Protein AF-A0A1E1V7F4-F1 (afdb_monomer)

Secondary structure (DSSP, 8-state):
-EEESS-BTTB---EEEEEEEEEPPPTTS--EEEEE-TT--EEEEEHHHHHHHHHHHHHHTT--

Structure (mmCIF, N/CA/C/O backbone):
data_AF-A0A1E1V7F4-F1
#
_entry.id   AF-A0A1E1V7F4-F1
#
loop_
_atom_site.group_PDB
_atom_site.id
_atom_site.type_symbol
_atom_site.label_atom_id
_atom_site.label_alt_id
_atom_site.label_comp_id
_atom_site.label_asym_id
_atom_site.label_entity_id
_atom_site.label_seq_id
_atom_site.pdbx_PDB_ins_code
_atom_site.Cartn_x
_atom_site.Cartn_y
_atom_site.Cartn_z
_atom_site.occupancy
_atom_site.B_iso_or_equiv
_atom_site.auth_seq_id
_atom_site.auth_comp_id
_atom_site.auth_asym_id
_atom_site.auth_atom_id
_atom_site.pdbx_PDB_model_num
ATOM 1 N N . MET A 1 1 ? -8.559 -0.075 -7.502 1.00 77.25 1 MET A N 1
ATOM 2 C CA . MET A 1 1 ? -7.346 -0.915 -7.641 1.00 77.25 1 MET A CA 1
ATOM 3 C C . MET A 1 1 ? -6.192 0.033 -7.929 1.00 77.25 1 MET A C 1
ATOM 5 O O . MET A 1 1 ? -6.432 1.008 -8.627 1.00 77.25 1 MET A O 1
ATOM 9 N N . ILE A 1 2 ? -5.008 -0.186 -7.362 1.00 82.38 2 ILE A N 1
ATOM 10 C CA . ILE A 1 2 ? -3.816 0.642 -7.603 1.00 82.38 2 ILE A CA 1
ATOM 11 C C . ILE A 1 2 ? -2.752 -0.192 -8.312 1.00 82.38 2 ILE A C 1
ATOM 13 O O . ILE A 1 2 ? -2.739 -1.414 -8.167 1.00 82.38 2 ILE A O 1
ATOM 17 N N . SER A 1 3 ? -1.867 0.454 -9.062 1.00 82.12 3 SER A N 1
ATOM 18 C CA . SER A 1 3 ? -0.712 -0.207 -9.670 1.00 82.12 3 SER A CA 1
ATOM 19 C C . SER A 1 3 ? 0.545 0.303 -8.985 1.00 82.12 3 SER A C 1
ATOM 21 O O . SER A 1 3 ? 0.718 1.512 -8.860 1.00 82.12 3 SER A O 1
ATOM 23 N N . LEU A 1 4 ? 1.379 -0.618 -8.515 1.00 81.06 4 LEU A N 1
ATOM 24 C CA . LEU A 1 4 ? 2.680 -0.312 -7.935 1.00 81.06 4 LEU A CA 1
ATOM 25 C C . LEU A 1 4 ? 3.754 -0.796 -8.904 1.00 81.06 4 LEU A C 1
ATOM 27 O O . LEU A 1 4 ? 3.675 -1.911 -9.415 1.00 81.06 4 LEU A O 1
ATOM 31 N N . SER A 1 5 ? 4.733 0.052 -9.160 1.00 74.69 5 SER A N 1
ATOM 32 C CA . SER A 1 5 ? 5.851 -0.148 -10.091 1.00 74.69 5 SER A CA 1
ATOM 33 C C . SER A 1 5 ? 7.123 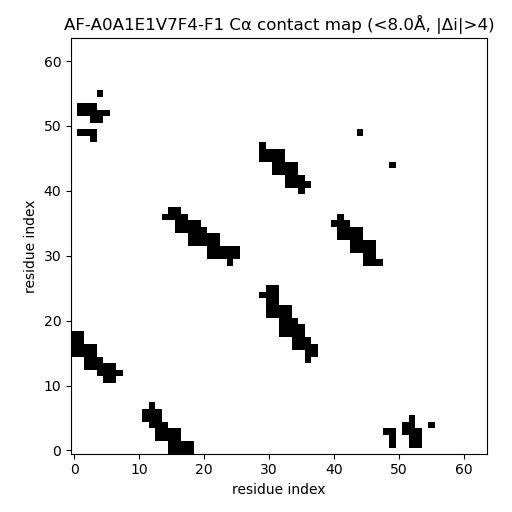-0.646 -9.396 1.00 74.69 5 SER A C 1
ATOM 35 O O . SER A 1 5 ? 8.066 -1.066 -10.058 1.00 74.69 5 SER A O 1
ATOM 37 N N . PHE A 1 6 ? 7.131 -0.674 -8.063 1.00 72.88 6 PHE A N 1
ATOM 38 C CA . PHE A 1 6 ? 8.203 -1.231 -7.243 1.00 72.88 6 PHE A CA 1
ATOM 39 C C . PHE A 1 6 ? 7.758 -2.538 -6.572 1.00 72.88 6 PHE A C 1
ATOM 41 O O . PHE A 1 6 ? 6.569 -2.782 -6.345 1.00 72.88 6 PHE A O 1
ATOM 48 N N . GLY A 1 7 ? 8.737 -3.387 -6.262 1.00 72.75 7 GLY A N 1
ATOM 49 C CA . GLY A 1 7 ? 8.536 -4.626 -5.517 1.00 72.75 7 GLY A CA 1
ATOM 50 C C . GLY A 1 7 ? 8.566 -4.424 -4.002 1.00 72.75 7 GLY A C 1
ATOM 51 O O . GLY A 1 7 ? 9.005 -3.399 -3.487 1.00 72.75 7 GLY A O 1
ATOM 52 N N . PHE A 1 8 ? 8.130 -5.447 -3.281 1.00 77.44 8 PHE A N 1
ATOM 53 C CA . PHE A 1 8 ? 8.252 -5.561 -1.832 1.00 77.44 8 PHE A CA 1
ATOM 54 C C . PHE A 1 8 ? 9.493 -6.380 -1.471 1.00 77.44 8 PHE A C 1
ATOM 56 O O . PHE A 1 8 ? 9.995 -7.148 -2.292 1.00 77.44 8 PHE A O 1
ATOM 63 N N . ARG A 1 9 ? 9.976 -6.261 -0.227 1.00 71.88 9 ARG A N 1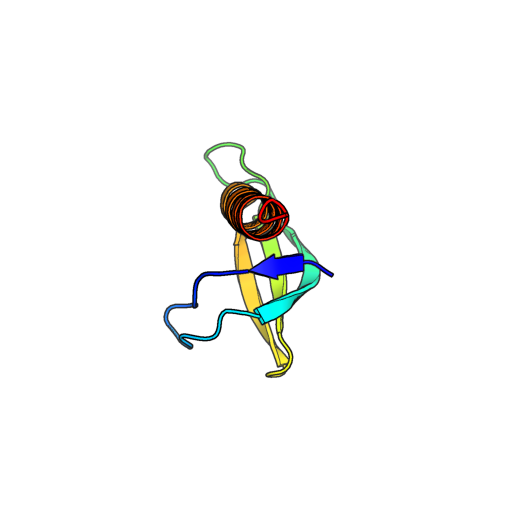
ATOM 64 C CA . ARG A 1 9 ? 11.167 -6.998 0.237 1.00 71.88 9 ARG A CA 1
ATOM 65 C C . ARG A 1 9 ? 11.028 -8.515 0.077 1.00 71.88 9 ARG A C 1
ATOM 67 O O . ARG A 1 9 ? 12.004 -9.205 -0.181 1.00 71.88 9 ARG A O 1
ATOM 74 N N . ASP A 1 10 ? 9.804 -9.002 0.192 1.00 67.81 10 ASP A N 1
ATOM 75 C CA . ASP A 1 10 ? 9.422 -10.406 0.063 1.00 67.81 10 ASP A CA 1
ATOM 76 C C . ASP A 1 10 ? 9.023 -10.796 -1.374 1.00 67.81 10 ASP A C 1
ATOM 78 O O . ASP A 1 10 ? 8.831 -11.980 -1.648 1.00 67.81 10 ASP A O 1
ATOM 82 N N . ARG A 1 11 ? 8.904 -9.838 -2.314 1.00 63.16 11 ARG A N 1
ATOM 83 C CA . ARG A 1 11 ? 8.607 -10.122 -3.728 1.00 63.16 11 ARG A CA 1
ATOM 84 C C . ARG A 1 11 ? 8.883 -8.941 -4.667 1.00 63.16 11 ARG A C 1
ATOM 86 O O .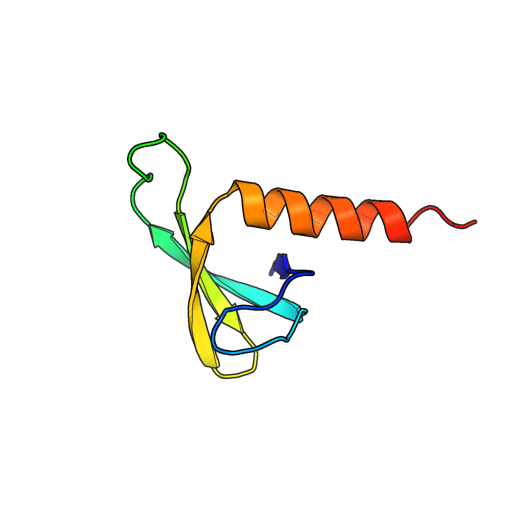 ARG A 1 11 ? 8.235 -7.904 -4.564 1.00 63.16 11 ARG A O 1
ATOM 93 N N . SER A 1 12 ? 9.682 -9.157 -5.712 1.00 59.25 12 SER A N 1
ATOM 94 C CA . SER A 1 12 ? 10.021 -8.155 -6.744 1.00 59.25 12 SER A CA 1
ATOM 95 C C . SER A 1 12 ? 8.878 -7.728 -7.685 1.00 59.25 12 SER A C 1
ATOM 97 O O . SER A 1 12 ? 9.125 -7.014 -8.653 1.00 59.25 12 SER A O 1
ATOM 99 N N . SER A 1 13 ? 7.633 -8.169 -7.478 1.00 58.56 13 SER A N 1
ATOM 100 C CA . SER A 1 13 ? 6.562 -7.922 -8.451 1.00 58.56 13 SER A CA 1
ATOM 101 C C . SER A 1 13 ? 5.924 -6.544 -8.283 1.00 58.56 13 SER A C 1
ATOM 103 O O . SER A 1 13 ? 5.017 -6.359 -7.468 1.00 58.56 13 SER A O 1
ATOM 105 N N . ALA A 1 14 ? 6.313 -5.626 -9.166 1.00 75.19 14 ALA A N 1
ATOM 106 C CA . ALA A 1 14 ? 5.405 -4.606 -9.678 1.00 75.19 14 ALA A CA 1
ATOM 107 C C . ALA A 1 14 ? 4.082 -5.259 -10.133 1.00 75.19 14 ALA A C 1
ATOM 109 O O . ALA A 1 14 ? 4.070 -6.394 -10.621 1.00 75.19 14 ALA A O 1
ATOM 110 N N . GLY A 1 15 ? 2.952 -4.578 -9.958 1.00 81.50 15 GLY A N 1
ATOM 111 C CA . GLY A 1 15 ? 1.658 -5.141 -10.327 1.00 81.50 15 GLY A CA 1
ATOM 112 C C . GLY A 1 15 ? 0.449 -4.396 -9.782 1.00 81.50 15 GLY A C 1
ATOM 113 O O . GLY A 1 15 ? 0.545 -3.305 -9.2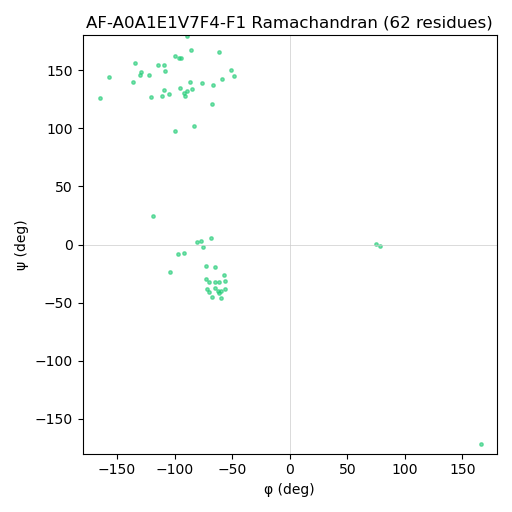21 1.00 81.50 15 GLY A O 1
ATOM 114 N N . ASN A 1 16 ? -0.720 -5.007 -9.974 1.00 86.31 16 ASN A N 1
ATOM 115 C CA . ASN A 1 16 ? -1.989 -4.475 -9.493 1.00 86.31 16 ASN A CA 1
ATOM 116 C C . ASN A 1 16 ? -2.292 -4.976 -8.083 1.00 86.31 16 ASN A C 1
ATOM 118 O O . ASN A 1 16 ? -2.262 -6.176 -7.807 1.00 86.31 16 ASN A O 1
ATOM 122 N N . TYR A 1 17 ? -2.668 -4.042 -7.220 1.00 89.62 17 TYR A N 1
ATOM 123 C CA . TYR A 1 17 ? -2.994 -4.283 -5.827 1.00 89.62 17 TYR A CA 1
ATOM 124 C C . TYR A 1 17 ? -4.350 -3.666 -5.478 1.00 89.62 17 TYR A C 1
ATOM 126 O O . TYR A 1 17 ? -4.770 -2.634 -6.013 1.00 89.62 17 TYR A O 1
ATOM 134 N N . ARG A 1 18 ? 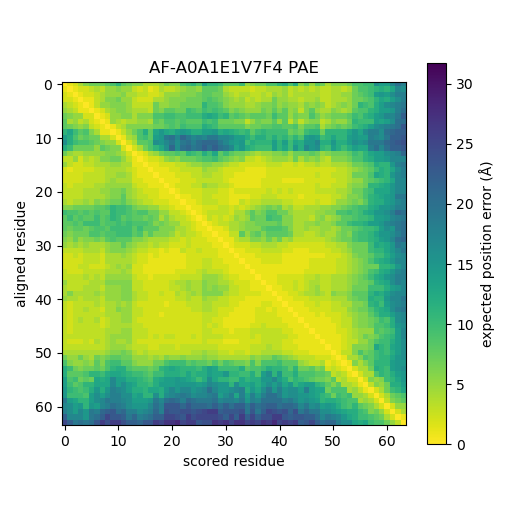-5.068 -4.293 -4.550 1.00 91.75 18 ARG A N 1
ATOM 135 C CA . ARG A 1 18 ? -6.311 -3.758 -3.987 1.00 91.75 18 ARG A CA 1
ATOM 136 C C . ARG A 1 18 ? -6.045 -3.235 -2.584 1.00 91.75 18 ARG A C 1
ATOM 138 O O . ARG A 1 18 ? -5.504 -3.966 -1.766 1.00 91.75 18 ARG A O 1
ATOM 145 N N . ILE A 1 19 ? -6.467 -2.006 -2.288 1.00 92.69 19 ILE A N 1
ATOM 146 C CA . ILE A 1 19 ? -6.501 -1.506 -0.908 1.00 92.69 19 ILE A CA 1
ATOM 147 C C . ILE A 1 19 ? -7.570 -2.301 -0.156 1.00 92.69 19 ILE A C 1
ATOM 149 O O . ILE A 1 19 ? -8.730 -2.324 -0.571 1.00 92.69 19 ILE A O 1
ATOM 153 N N . VAL A 1 20 ? -7.163 -2.978 0.914 1.00 95.94 20 VAL A N 1
ATOM 154 C CA . VAL A 1 20 ? -8.047 -3.784 1.769 1.00 95.94 20 VAL A CA 1
ATOM 155 C C . VAL A 1 20 ? -8.359 -3.092 3.091 1.00 95.94 20 VAL A C 1
ATOM 157 O O . VAL A 1 20 ? -9.388 -3.380 3.694 1.00 95.94 20 VAL A O 1
ATOM 160 N N . ARG A 1 21 ? -7.500 -2.168 3.543 1.00 95.31 21 ARG A N 1
ATOM 161 C CA . ARG A 1 21 ? -7.716 -1.393 4.771 1.00 95.31 21 ARG A CA 1
ATOM 162 C C . ARG A 1 21 ? -6.928 -0.084 4.744 1.00 95.31 21 ARG A C 1
ATOM 164 O O . ARG A 1 21 ? -5.802 -0.058 4.251 1.00 95.31 21 ARG A O 1
ATOM 171 N N . VAL A 1 22 ? -7.502 0.973 5.312 1.00 93.94 22 VAL A N 1
ATOM 172 C CA . VAL A 1 22 ? -6.785 2.211 5.659 1.00 93.94 22 VAL A CA 1
ATOM 173 C C . VAL A 1 22 ? -6.293 2.081 7.100 1.00 93.94 22 VAL A C 1
ATOM 175 O O . VAL A 1 22 ? -7.057 1.676 7.975 1.00 93.94 22 VAL A O 1
ATOM 178 N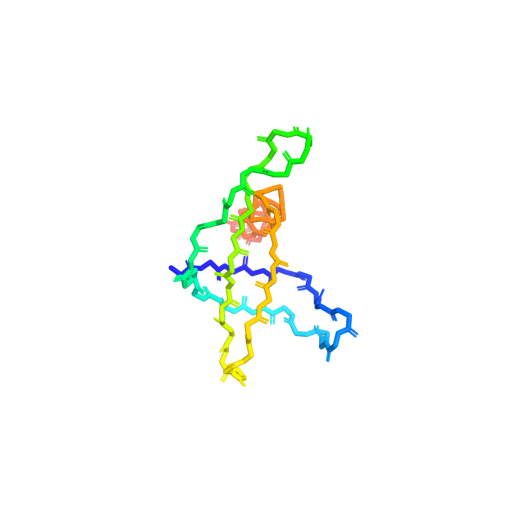 N . LEU A 1 23 ? -5.017 2.361 7.335 1.00 91.75 23 LEU A N 1
ATOM 179 C CA . LEU A 1 23 ? -4.383 2.309 8.650 1.00 91.75 23 LEU A CA 1
ATOM 180 C C . LEU A 1 23 ? -4.290 3.723 9.252 1.00 91.75 23 LEU A C 1
ATOM 182 O O . LEU A 1 23 ? -4.401 4.706 8.510 1.00 91.75 23 LEU A O 1
ATOM 186 N N . PRO A 1 24 ? -4.079 3.845 10.578 1.00 90.44 24 PRO A N 1
ATOM 187 C CA . PRO A 1 24 ? -3.728 5.121 11.192 1.00 90.44 24 PRO A CA 1
ATOM 188 C C . PRO A 1 24 ? -2.555 5.781 10.465 1.00 90.44 24 PRO A C 1
ATOM 190 O O . PRO A 1 24 ? -1.696 5.095 9.900 1.00 90.44 24 PRO A O 1
ATOM 193 N N . ALA A 1 25 ? -2.523 7.112 10.472 1.00 88.81 25 ALA A N 1
ATOM 194 C CA . ALA A 1 25 ? -1.391 7.829 9.908 1.00 88.81 25 ALA A CA 1
ATOM 195 C C . ALA A 1 25 ? -0.093 7.414 10.622 1.00 88.81 25 ALA A C 1
ATOM 197 O O . ALA A 1 25 ? -0.091 7.166 11.828 1.00 88.81 25 ALA A O 1
ATOM 198 N N . ALA A 1 26 ? 0.996 7.301 9.864 1.00 83.75 26 ALA A N 1
ATOM 199 C CA . ALA A 1 26 ? 2.334 7.170 10.425 1.00 83.75 26 ALA A CA 1
ATOM 200 C C . ALA A 1 26 ? 2.689 8.416 11.252 1.00 83.75 26 ALA A C 1
ATOM 202 O O . ALA A 1 26 ? 2.046 9.461 11.134 1.00 83.75 26 ALA A O 1
ATOM 203 N N . GLU A 1 27 ? 3.742 8.325 12.064 1.00 87.50 27 GLU A N 1
ATOM 204 C CA . GLU A 1 27 ? 4.213 9.442 12.898 1.00 87.50 27 GLU A CA 1
ATOM 205 C C . GLU A 1 27 ? 4.560 10.695 12.075 1.00 87.50 27 GLU A C 1
ATOM 207 O O . GLU A 1 27 ? 4.435 11.817 12.553 1.00 87.50 27 GLU A O 1
ATOM 212 N N . ASN A 1 28 ? 4.918 10.513 10.800 1.00 84.62 28 ASN A N 1
ATOM 213 C CA . ASN A 1 28 ? 5.163 11.583 9.830 1.00 84.62 28 ASN A CA 1
ATOM 214 C C . ASN A 1 28 ? 3.873 12.236 9.270 1.00 84.62 28 ASN A C 1
ATOM 216 O O . ASN A 1 28 ? 3.948 13.063 8.362 1.00 84.62 28 ASN A O 1
ATOM 220 N N . GLY A 1 29 ? 2.690 11.836 9.750 1.00 88.62 29 GLY A N 1
ATOM 221 C CA . GLY A 1 29 ? 1.382 12.307 9.289 1.00 88.62 29 GLY A CA 1
ATOM 222 C C . GLY A 1 29 ? 0.884 11.676 7.981 1.00 88.62 29 GLY A C 1
ATOM 223 O O . GLY A 1 29 ? -0.223 11.989 7.537 1.00 88.62 29 GLY A O 1
ATOM 224 N N . GLN A 1 30 ? 1.651 10.781 7.350 1.00 89.06 30 GLN A N 1
ATOM 225 C CA . GLN A 1 30 ? 1.249 10.128 6.105 1.00 89.06 30 GLN A CA 1
ATOM 226 C C . GLN A 1 30 ? 0.221 9.031 6.359 1.00 89.06 30 GLN A C 1
ATOM 228 O O . GLN A 1 30 ? 0.352 8.223 7.278 1.00 89.06 30 GLN A O 1
ATOM 233 N N . ARG A 1 31 ? -0.793 8.945 5.494 1.00 91.38 31 ARG A N 1
ATOM 234 C CA . ARG A 1 31 ? -1.738 7.825 5.524 1.00 91.38 31 ARG A CA 1
ATOM 235 C C . ARG A 1 31 ? -1.035 6.533 5.136 1.00 91.38 31 ARG A C 1
ATOM 237 O O . ARG A 1 31 ? -0.286 6.487 4.159 1.00 91.38 31 ARG A O 1
ATOM 244 N N . GLN A 1 32 ? -1.354 5.482 5.876 1.00 94.25 32 GLN A N 1
ATOM 245 C CA . GLN A 1 32 ? -0.896 4.131 5.607 1.00 94.25 32 GLN A CA 1
ATOM 246 C C . GLN A 1 32 ? -2.050 3.271 5.091 1.00 94.25 32 GLN A C 1
ATOM 248 O O . GLN A 1 32 ? -3.215 3.454 5.455 1.00 94.25 32 GLN A O 1
ATOM 253 N N . TYR A 1 33 ? -1.726 2.297 4.251 1.00 93.81 33 TYR A N 1
ATOM 254 C CA . TYR A 1 33 ? -2.694 1.426 3.603 1.00 93.81 33 TYR A CA 1
ATOM 255 C C . TYR A 1 33 ? -2.213 -0.016 3.662 1.00 93.81 33 TYR A C 1
ATOM 257 O O . TYR A 1 33 ? -1.044 -0.306 3.423 1.00 93.81 33 TYR A O 1
ATOM 265 N N . ARG A 1 34 ? -3.134 -0.945 3.916 1.00 94.31 34 ARG A N 1
ATOM 266 C CA . ARG A 1 34 ? -2.921 -2.362 3.626 1.00 94.31 34 ARG A CA 1
ATOM 267 C C . ARG A 1 34 ? -3.419 -2.664 2.226 1.00 94.31 34 ARG A C 1
ATOM 269 O O . ARG A 1 34 ? -4.573 -2.374 1.896 1.00 94.31 34 ARG A O 1
ATOM 276 N N . VAL A 1 35 ? -2.562 -3.281 1.423 1.00 92.44 35 VAL A N 1
ATOM 277 C CA . VAL A 1 35 ? -2.858 -3.682 0.050 1.00 92.44 35 VAL A CA 1
ATOM 278 C C . VAL A 1 35 ? -2.673 -5.177 -0.146 1.00 92.44 35 VAL A C 1
ATOM 280 O O . VAL A 1 35 ? -1.785 -5.772 0.453 1.00 92.44 35 VAL A O 1
ATOM 283 N N . ARG A 1 36 ? -3.500 -5.781 -1.000 1.00 92.31 36 ARG A N 1
ATOM 284 C CA . ARG A 1 36 ? -3.449 -7.204 -1.344 1.00 92.31 36 ARG A CA 1
ATOM 285 C C . ARG A 1 36 ? -3.216 -7.386 -2.839 1.00 92.31 36 ARG A C 1
ATOM 287 O O . ARG A 1 36 ? -3.935 -6.790 -3.646 1.00 92.31 36 ARG A O 1
ATOM 294 N N . GLY A 1 37 ? -2.193 -8.164 -3.183 1.00 88.44 37 GLY A N 1
ATOM 295 C CA . GLY A 1 37 ? -1.843 -8.514 -4.562 1.00 88.44 37 GLY A CA 1
ATOM 296 C C . GLY A 1 37 ? -2.551 -9.784 -5.035 1.00 88.44 37 GLY A C 1
ATOM 297 O O . GLY A 1 37 ? -3.281 -10.422 -4.276 1.00 88.44 37 GLY A O 1
ATOM 298 N N . SER A 1 38 ? -2.310 -10.179 -6.287 1.00 88.12 38 SER A N 1
ATOM 299 C CA . SER A 1 38 ? -2.821 -11.442 -6.847 1.00 88.12 38 SER A CA 1
ATOM 300 C C . SER A 1 38 ? -2.253 -12.689 -6.165 1.00 88.12 38 SER A C 1
ATOM 302 O O . SER A 1 38 ? -2.862 -13.748 -6.229 1.00 88.12 38 SER A O 1
ATOM 304 N N . ASP A 1 39 ? -1.122 -12.553 -5.471 1.00 85.06 39 ASP A N 1
ATOM 305 C CA . ASP A 1 39 ? -0.548 -13.605 -4.627 1.00 85.06 39 ASP A CA 1
ATOM 306 C C . ASP A 1 39 ? -1.287 -13.797 -3.298 1.00 85.06 39 ASP A C 1
ATOM 308 O O . ASP A 1 39 ? -0.916 -14.649 -2.500 1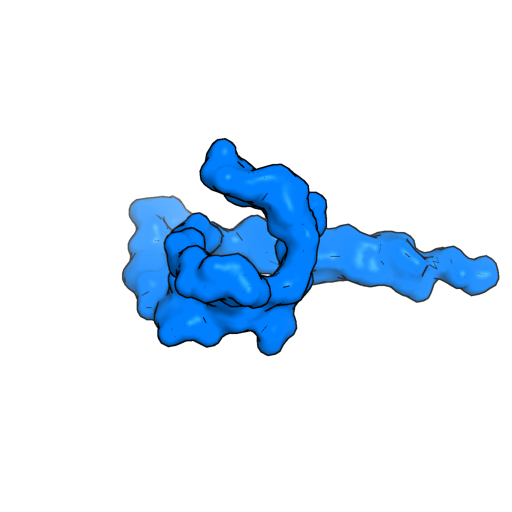.00 85.06 39 ASP A O 1
ATOM 312 N N . GLY A 1 40 ? -2.317 -12.994 -3.029 1.00 88.31 40 GLY A N 1
ATOM 313 C CA . GLY A 1 40 ? -3.108 -13.104 -1.815 1.00 88.31 40 GLY A CA 1
ATOM 314 C C . GLY A 1 40 ? -2.412 -12.578 -0.559 1.00 88.31 40 GLY A C 1
ATOM 315 O O . GLY A 1 40 ? -3.055 -12.584 0.493 1.00 88.31 40 GLY A O 1
ATOM 316 N N . HIS A 1 41 ? -1.182 -12.065 -0.648 1.00 88.06 41 HIS A N 1
ATOM 317 C CA . HIS A 1 41 ? -0.456 -11.505 0.491 1.00 88.06 41 HIS A CA 1
ATOM 318 C C . HIS A 1 41 ? -0.791 -10.029 0.710 1.00 88.06 41 HIS A C 1
ATOM 320 O O . HIS A 1 41 ? -0.899 -9.238 -0.235 1.00 88.06 41 HIS A O 1
ATOM 326 N N . GLU A 1 42 ? -0.924 -9.658 1.982 1.00 91.50 42 GLU A N 1
ATOM 327 C CA . GLU A 1 42 ? -1.171 -8.288 2.413 1.00 91.50 42 GLU A CA 1
ATOM 328 C C . GLU A 1 42 ? 0.125 -7.570 2.791 1.00 91.50 42 GLU A C 1
ATOM 330 O O . GLU A 1 42 ? 0.938 -8.111 3.538 1.00 91.50 42 GLU A O 1
ATOM 335 N N . ARG A 1 43 ? 0.285 -6.327 2.333 1.00 90.00 43 ARG A N 1
ATOM 336 C CA . ARG A 1 43 ? 1.442 -5.470 2.626 1.00 90.00 43 ARG A CA 1
ATOM 337 C C . ARG A 1 43 ? 1.001 -4.099 3.100 1.00 90.00 43 ARG A C 1
ATOM 339 O O . ARG A 1 43 ? -0.019 -3.592 2.637 1.00 90.00 43 ARG A O 1
ATOM 346 N N . ALA A 1 44 ? 1.768 -3.512 4.012 1.00 91.12 44 ALA A N 1
ATOM 347 C CA . 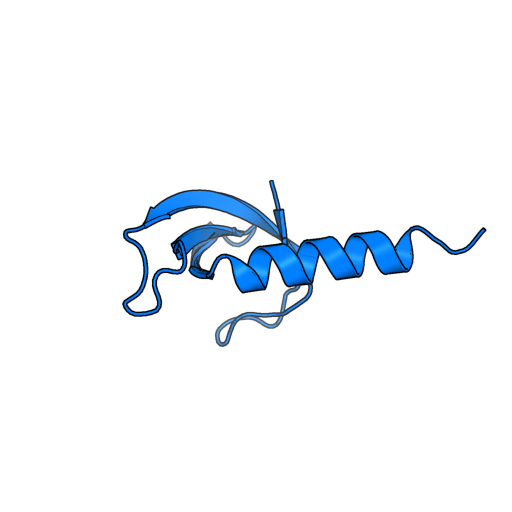ALA A 1 44 ? 1.611 -2.115 4.393 1.00 91.12 44 ALA A CA 1
ATOM 348 C C . ALA A 1 44 ? 2.384 -1.226 3.407 1.00 91.12 44 ALA A C 1
ATOM 350 O O . ALA A 1 44 ? 3.524 -1.538 3.068 1.00 91.12 44 ALA A O 1
ATOM 351 N N . ILE A 1 45 ? 1.750 -0.151 2.946 1.00 90.12 45 ILE A N 1
ATOM 352 C CA . ILE A 1 45 ? 2.368 0.901 2.135 1.00 90.12 45 ILE A CA 1
ATOM 353 C C . ILE A 1 45 ? 1.958 2.276 2.653 1.00 90.12 45 ILE A C 1
ATOM 355 O O . ILE A 1 45 ? 0.886 2.434 3.242 1.00 90.12 45 ILE A O 1
ATOM 359 N N . GLU A 1 46 ? 2.772 3.280 2.368 1.00 91.12 46 GLU A N 1
ATOM 360 C CA . GLU A 1 46 ? 2.466 4.685 2.628 1.00 91.12 46 GLU A CA 1
ATOM 361 C C . GLU A 1 46 ? 1.865 5.376 1.395 1.00 91.12 46 GLU A C 1
ATOM 363 O O . GLU A 1 46 ? 2.012 4.933 0.252 1.00 91.12 46 GLU A O 1
ATOM 368 N N . GLU A 1 47 ? 1.184 6.500 1.613 1.00 89.69 47 GLU A N 1
ATOM 369 C CA . GLU A 1 47 ? 0.552 7.273 0.541 1.00 89.69 47 GLU A CA 1
ATOM 370 C C . GLU A 1 47 ? 1.526 7.700 -0.567 1.00 89.69 47 GLU A C 1
ATOM 372 O O . GLU A 1 47 ? 1.171 7.660 -1.748 1.00 89.69 47 GLU A O 1
ATOM 377 N N . HIS A 1 48 ? 2.759 8.080 -0.216 1.00 88.50 48 HIS A N 1
ATOM 378 C CA . HIS A 1 48 ? 3.751 8.514 -1.202 1.00 88.50 48 HIS A CA 1
ATOM 379 C C . HIS A 1 48 ? 4.092 7.402 -2.206 1.00 88.50 48 HIS A C 1
ATOM 381 O O . HIS A 1 48 ? 4.312 7.677 -3.385 1.00 88.50 48 HIS A O 1
ATOM 387 N N . GLN A 1 49 ? 4.051 6.141 -1.773 1.00 86.88 49 GLN A N 1
ATOM 388 C CA . GLN A 1 49 ? 4.310 4.988 -2.627 1.00 86.88 49 GLN A CA 1
ATOM 389 C C . GLN A 1 49 ? 3.186 4.771 -3.653 1.00 86.88 49 GLN A C 1
ATOM 391 O O . GLN A 1 49 ? 3.437 4.364 -4.786 1.00 86.88 49 GLN A O 1
ATOM 396 N N . ILE A 1 50 ? 1.941 5.105 -3.296 1.00 85.75 50 ILE A N 1
ATOM 397 C CA . ILE A 1 50 ? 0.812 5.106 -4.238 1.00 85.75 50 ILE A CA 1
ATOM 398 C C . ILE A 1 50 ? 1.006 6.209 -5.282 1.00 85.75 50 ILE A C 1
ATOM 400 O O . ILE A 1 50 ? 0.829 5.971 -6.477 1.00 85.75 50 ILE A O 1
ATOM 404 N N . ARG A 1 51 ? 1.391 7.413 -4.840 1.00 84.62 51 ARG A N 1
ATOM 405 C CA . ARG A 1 51 ? 1.626 8.563 -5.728 1.00 84.62 51 ARG A CA 1
ATOM 406 C C . ARG A 1 51 ? 2.760 8.292 -6.721 1.00 84.62 51 ARG A C 1
ATOM 408 O O . ARG A 1 51 ? 2.610 8.622 -7.894 1.00 84.62 51 ARG A O 1
ATOM 415 N N . ALA A 1 52 ? 3.838 7.642 -6.279 1.00 78.19 52 ALA A N 1
ATOM 416 C CA . ALA A 1 52 ? 4.937 7.218 -7.146 1.00 78.19 52 ALA A CA 1
ATOM 417 C C . ALA A 1 52 ? 4.461 6.254 -8.251 1.00 78.19 52 ALA A C 1
ATOM 419 O O . ALA A 1 52 ? 4.732 6.486 -9.428 1.00 78.19 52 ALA A O 1
ATOM 420 N N . GLY A 1 53 ? 3.652 5.246 -7.900 1.00 70.31 53 GLY A N 1
ATOM 421 C CA . GLY A 1 53 ? 3.102 4.302 -8.883 1.00 70.31 53 GLY A CA 1
ATOM 422 C C . GLY A 1 53 ? 2.136 4.931 -9.897 1.00 70.31 53 GLY A C 1
ATOM 423 O O . GLY A 1 53 ? 2.090 4.522 -11.058 1.00 70.31 53 GLY A O 1
ATOM 424 N N . VAL A 1 54 ? 1.378 5.958 -9.496 1.00 61.94 54 VAL A N 1
ATOM 425 C CA . VAL A 1 54 ? 0.524 6.730 -10.420 1.00 61.94 54 VAL A CA 1
ATOM 426 C C . VAL A 1 54 ? 1.366 7.581 -11.374 1.00 61.94 54 VAL A C 1
ATOM 428 O O . VAL A 1 54 ? 1.057 7.645 -12.563 1.00 61.94 54 VAL A O 1
ATOM 431 N N . ALA A 1 55 ? 2.439 8.206 -10.880 1.00 59.66 55 ALA A N 1
ATOM 432 C CA . ALA A 1 55 ? 3.324 9.026 -11.703 1.00 59.66 55 ALA A CA 1
ATOM 433 C C . ALA A 1 55 ? 3.989 8.213 -12.828 1.00 59.66 55 ALA A C 1
ATOM 435 O O . ALA A 1 55 ? 4.019 8.667 -13.971 1.00 59.66 55 ALA A O 1
ATOM 436 N N . GLU A 1 56 ? 4.438 6.987 -12.547 1.00 58.12 56 GLU A N 1
ATOM 437 C CA . GLU A 1 56 ? 5.027 6.107 -13.568 1.00 58.12 56 GLU A CA 1
ATOM 438 C C . GLU A 1 56 ? 4.021 5.693 -14.649 1.00 58.12 56 GLU A C 1
ATOM 440 O O . GLU A 1 56 ? 4.355 5.681 -15.836 1.00 58.12 56 GLU A O 1
ATOM 445 N N . LYS A 1 57 ? 2.758 5.447 -14.276 1.00 55.66 57 LYS A N 1
ATOM 446 C CA . LYS A 1 57 ? 1.679 5.211 -15.250 1.00 55.66 57 LYS A CA 1
ATOM 447 C C . LYS A 1 57 ? 1.475 6.394 -16.195 1.00 55.66 57 LYS A C 1
ATOM 449 O O . LYS A 1 57 ? 1.256 6.192 -17.387 1.00 55.66 57 LYS A O 1
ATOM 454 N N . ASN A 1 58 ? 1.561 7.614 -15.674 1.00 57.28 58 ASN A N 1
ATOM 455 C CA . ASN A 1 58 ? 1.380 8.825 -16.471 1.00 57.28 58 ASN A CA 1
ATOM 456 C C . ASN A 1 58 ? 2.579 9.090 -17.395 1.00 57.28 58 ASN A C 1
ATOM 458 O O . ASN A 1 58 ? 2.395 9.637 -18.478 1.00 57.28 58 ASN A O 1
ATOM 462 N N . HIS A 1 59 ? 3.788 8.669 -17.005 1.00 53.84 59 HIS A N 1
ATOM 463 C CA . HIS A 1 59 ? 4.989 8.843 -17.824 1.00 53.84 59 HIS A CA 1
ATOM 464 C C . HIS A 1 59 ? 4.996 7.917 -19.055 1.00 53.84 59 HIS A C 1
ATOM 466 O O . HIS A 1 59 ? 5.343 8.357 -20.147 1.00 53.84 59 HIS A O 1
ATOM 472 N N . PHE A 1 60 ? 4.523 6.669 -18.919 1.00 55.72 60 PHE A N 1
ATOM 473 C CA . PHE A 1 60 ? 4.364 5.742 -20.054 1.00 55.72 60 PHE A CA 1
ATOM 474 C C . PHE A 1 60 ? 3.197 6.095 -20.994 1.00 55.72 60 PHE A C 1
ATOM 476 O O . PHE A 1 60 ? 3.167 5.633 -22.131 1.00 55.72 60 PHE A O 1
ATOM 483 N N . GLY A 1 61 ? 2.240 6.914 -20.549 1.00 53.22 61 GLY A N 1
ATOM 484 C CA . GLY A 1 61 ? 1.066 7.306 -21.336 1.00 53.22 61 GLY A CA 1
ATOM 485 C C . GLY A 1 61 ? 1.299 8.430 -22.351 1.00 53.22 61 GLY A C 1
ATOM 486 O O . GLY A 1 61 ? 0.340 8.850 -22.993 1.00 53.22 61 GLY A O 1
ATOM 487 N N . ASN A 1 62 ? 2.528 8.943 -22.489 1.00 45.72 62 ASN A N 1
ATOM 488 C CA . ASN A 1 62 ? 2.804 10.159 -23.262 1.00 45.72 62 ASN A CA 1
ATOM 489 C C . ASN A 1 62 ? 3.757 9.961 -24.456 1.00 45.72 62 ASN A C 1
ATOM 491 O O . ASN A 1 62 ? 4.389 10.921 -24.894 1.00 45.72 62 ASN A O 1
ATOM 495 N N . LEU A 1 63 ? 3.847 8.742 -24.996 1.00 49.38 63 LEU A N 1
ATOM 496 C CA . LEU A 1 63 ? 4.504 8.48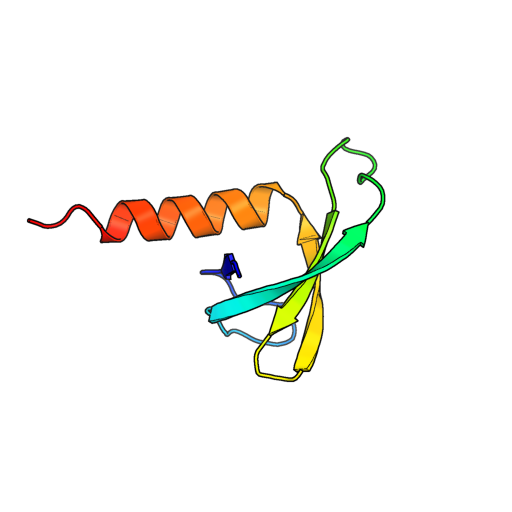9 -26.280 1.00 49.38 63 LEU A CA 1
ATOM 497 C C . LEU A 1 63 ? 3.427 8.368 -27.369 1.00 49.38 63 LEU A C 1
ATOM 499 O O . LEU A 1 63 ? 2.773 7.334 -27.496 1.00 49.38 63 LEU A O 1
ATOM 503 N N . LYS A 1 64 ? 3.207 9.466 -28.091 1.00 48.53 64 LYS A N 1
ATOM 504 C CA . LYS A 1 64 ? 2.397 9.547 -29.311 1.00 48.53 64 LYS A CA 1
ATOM 505 C C . LYS A 1 64 ? 3.297 9.920 -30.476 1.00 48.53 64 LYS A C 1
ATOM 507 O O . LYS A 1 64 ? 4.230 10.719 -30.228 1.00 48.53 64 LYS A O 1
#

Sequence (64 aa):
MISLSFGFRDRSSAGNYRIVRVLPAAENGQRQYRVRGSDGHERAIEEHQIRAGVAEKNHFGNLK

Solvent-accessible surface area (backbone atoms only — not comparable to full-atom values): 3819 Å² total; per-residue (Å²): 121,48,52,36,75,61,49,51,100,92,43,77,64,45,45,62,29,35,78,78,44,80,47,72,56,45,96,88,68,44,48,27,34,33,30,32,39,91,84,70,51,75,43,83,46,48,51,68,58,53,53,52,21,50,51,54,56,57,63,72,70,68,81,128

pLDDT: mean 79.4, std 14.22, range [45.72, 95.94]

Nearest PDB structures (foldseek):
  8jvz-assembly2_B  TM=8.823E-01  e=4.021E-01  synthetic construct
  6fto-assembly1_B  TM=5.390E-01  e=2.236E-01  Schizosaccharomyces pombe
  2fhd-assembly1_A  TM=7.301E-01  e=1.959E+00  Schizosaccharomyces pombe
  6th6-assembly1_Af  TM=6.327E-01  e=2.477E+00  Thermococcus kodakarensis KOD1
  8v49-assembly1_B  TM=4.898E-01  e=2.336E+00  Escherichia coli B185

Foldseek 3Di:
DAWFPAADPVGRDGGDWDFPDWDPADPVRWTKTWIADPVRDIDIDTPVRRVVRVVVVVVVVPDD

Radius of gyration: 12.45 Å; Cα contacts (8 Å, |Δi|>4): 103; chains: 1; bounding box: 19×26×42 Å

Mean predicted aligned error: 7.15 Å